Protein AF-A0A3A1UU05-F1 (afdb_monomer_lite)

Structure (mmCIF, N/CA/C/O backbone):
data_AF-A0A3A1UU05-F1
#
_entry.id   AF-A0A3A1UU05-F1
#
loop_
_atom_site.group_PDB
_atom_site.id
_atom_site.type_symbol
_atom_site.label_atom_id
_atom_site.label_alt_id
_atom_site.label_comp_id
_atom_site.label_asym_id
_atom_site.label_entity_id
_atom_site.label_seq_id
_atom_site.pdbx_PDB_ins_code
_atom_site.Cartn_x
_atom_site.Cartn_y
_atom_site.Cartn_z
_atom_site.occupancy
_atom_site.B_iso_or_equiv
_atom_site.auth_seq_id
_atom_site.auth_comp_id
_atom_site.auth_asym_id
_atom_site.auth_atom_id
_atom_site.pdbx_PDB_model_num
ATOM 1 N N . MET A 1 1 ? 20.566 -0.376 -5.789 1.00 67.81 1 MET A N 1
ATOM 2 C CA . MET A 1 1 ? 19.389 -1.273 -5.728 1.00 67.81 1 MET A CA 1
ATOM 3 C C . MET A 1 1 ? 19.147 -1.787 -4.312 1.00 67.81 1 MET A C 1
ATOM 5 O O . MET A 1 1 ? 18.136 -1.429 -3.733 1.00 67.81 1 MET A O 1
ATOM 9 N N . LEU A 1 2 ? 20.096 -2.508 -3.704 1.00 73.44 2 LEU A N 1
ATOM 10 C CA . LEU A 1 2 ? 19.942 -3.079 -2.355 1.00 73.44 2 LEU A CA 1
ATOM 11 C C . LEU A 1 2 ? 19.699 -2.023 -1.256 1.00 73.44 2 LEU A C 1
ATOM 13 O O . LEU A 1 2 ? 18.807 -2.178 -0.430 1.00 73.44 2 LEU A O 1
ATOM 17 N N . LEU A 1 3 ? 20.419 -0.898 -1.321 1.00 77.19 3 LEU A N 1
ATOM 18 C CA . LEU A 1 3 ? 20.253 0.233 -0.399 1.00 77.19 3 LEU A CA 1
ATOM 19 C C . LEU A 1 3 ? 18.870 0.898 -0.519 1.00 77.19 3 LEU A C 1
ATOM 21 O O . LEU A 1 3 ? 18.314 1.350 0.471 1.00 77.19 3 LEU A O 1
ATOM 25 N N . PHE A 1 4 ? 18.290 0.896 -1.724 1.00 73.81 4 PHE A N 1
ATOM 26 C CA . PHE A 1 4 ? 16.957 1.441 -1.984 1.00 73.81 4 PHE A CA 1
ATOM 27 C C . PHE A 1 4 ? 15.867 0.519 -1.424 1.00 73.81 4 PHE A C 1
ATOM 29 O O . PHE A 1 4 ? 14.952 0.991 -0.760 1.00 73.81 4 PHE A O 1
ATOM 36 N N . CYS A 1 5 ? 16.007 -0.801 -1.602 1.00 73.75 5 CYS A N 1
ATOM 37 C CA . CYS A 1 5 ? 15.106 -1.782 -0.991 1.00 73.75 5 CYS A CA 1
ATOM 38 C C . CYS A 1 5 ? 15.125 -1.699 0.542 1.00 73.75 5 CYS A C 1
ATOM 40 O O . CYS A 1 5 ? 14.066 -1.701 1.161 1.00 73.75 5 CYS A O 1
ATOM 42 N N . LEU A 1 6 ? 16.309 -1.567 1.152 1.00 79.25 6 LEU A N 1
ATOM 43 C CA . LEU A 1 6 ? 16.447 -1.366 2.601 1.00 79.25 6 LEU A CA 1
ATOM 44 C C . LEU A 1 6 ? 15.719 -0.105 3.077 1.00 79.25 6 LEU A C 1
ATOM 46 O O . LEU A 1 6 ? 15.013 -0.145 4.079 1.00 79.25 6 LEU A O 1
ATOM 50 N N . LEU A 1 7 ? 15.848 0.996 2.336 1.00 80.56 7 LEU A N 1
ATOM 51 C CA . LEU A 1 7 ? 15.203 2.266 2.667 1.00 80.56 7 LEU A CA 1
ATOM 52 C C . LEU A 1 7 ? 13.670 2.154 2.594 1.00 80.56 7 LEU A C 1
ATOM 54 O O . LEU A 1 7 ? 12.978 2.596 3.509 1.00 80.56 7 LEU A O 1
ATOM 58 N N . VAL A 1 8 ? 13.145 1.489 1.558 1.00 77.50 8 VAL A N 1
ATOM 59 C CA . VAL A 1 8 ? 11.704 1.216 1.398 1.00 77.50 8 VAL A CA 1
ATOM 60 C C . VAL A 1 8 ? 11.171 0.344 2.538 1.00 77.50 8 VAL A C 1
ATOM 62 O O . VAL A 1 8 ? 10.126 0.657 3.107 1.00 77.50 8 VAL A O 1
ATOM 65 N N . VAL A 1 9 ? 11.897 -0.710 2.918 1.00 79.75 9 VAL A N 1
ATOM 66 C CA . VAL A 1 9 ? 11.505 -1.589 4.032 1.00 79.75 9 VAL A CA 1
ATOM 67 C C . VAL A 1 9 ? 11.532 -0.837 5.364 1.00 79.75 9 VAL A C 1
ATOM 69 O O . VAL A 1 9 ? 10.588 -0.960 6.143 1.00 79.75 9 VAL A O 1
ATOM 72 N N . CYS A 1 10 ? 12.552 -0.012 5.616 1.00 81.12 10 CYS A N 1
ATOM 73 C CA . CYS A 1 10 ? 12.623 0.810 6.826 1.00 81.12 10 CYS A CA 1
ATOM 74 C C . CYS A 1 10 ? 11.464 1.814 6.911 1.00 81.12 10 CYS A C 1
ATOM 76 O O . CYS A 1 10 ? 10.846 1.939 7.965 1.00 81.12 10 CYS A O 1
ATOM 78 N N . LEU A 1 11 ? 11.122 2.496 5.814 1.00 79.69 11 LEU A N 1
ATOM 79 C CA . LEU A 1 11 ? 9.989 3.429 5.783 1.00 79.69 11 LEU A CA 1
ATOM 80 C C . LEU A 1 11 ? 8.648 2.717 6.007 1.00 79.69 11 LEU A C 1
ATOM 82 O O . LEU A 1 11 ? 7.816 3.193 6.785 1.00 79.69 11 LEU A O 1
ATOM 86 N N . ALA A 1 12 ? 8.449 1.556 5.380 1.00 77.06 12 ALA A N 1
ATOM 87 C CA . ALA A 1 12 ? 7.263 0.733 5.605 1.00 77.06 12 ALA A CA 1
ATOM 88 C C . ALA A 1 12 ? 7.166 0.270 7.071 1.00 77.06 12 ALA A C 1
ATOM 90 O O . ALA A 1 12 ? 6.100 0.337 7.673 1.00 77.06 12 ALA A O 1
ATOM 91 N N . ALA A 1 13 ? 8.281 -0.130 7.687 1.00 78.06 13 ALA A N 1
ATOM 92 C CA . ALA A 1 13 ? 8.303 -0.540 9.089 1.00 78.06 13 ALA A CA 1
ATOM 93 C C . ALA A 1 13 ? 7.977 0.618 10.049 1.00 78.06 13 ALA A C 1
ATOM 95 O O . ALA A 1 13 ? 7.212 0.431 10.994 1.00 78.06 13 ALA A O 1
ATOM 96 N N . VAL A 1 14 ? 8.514 1.818 9.797 1.00 82.06 14 VAL A N 1
ATOM 97 C CA . VAL A 1 14 ? 8.240 3.007 10.622 1.00 82.06 14 VAL A CA 1
ATOM 98 C C . VAL A 1 14 ? 6.769 3.407 10.526 1.00 8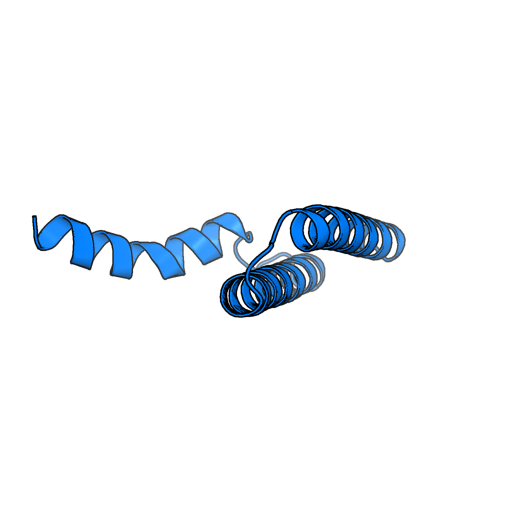2.06 14 VAL A C 1
ATOM 100 O O . VAL A 1 14 ? 6.129 3.620 11.552 1.00 82.06 14 VAL A O 1
ATOM 103 N N . THR A 1 15 ? 6.209 3.462 9.316 1.00 77.75 15 THR A N 1
ATOM 104 C CA . THR A 1 15 ? 4.790 3.813 9.120 1.00 77.75 15 THR A CA 1
ATOM 105 C C . THR A 1 15 ? 3.858 2.813 9.798 1.00 77.75 15 THR A C 1
ATOM 107 O O . THR A 1 15 ? 2.987 3.221 10.562 1.00 77.75 15 THR A O 1
ATOM 110 N N . VAL A 1 16 ? 4.111 1.514 9.632 1.00 77.25 16 VAL A N 1
ATOM 111 C CA . VAL A 1 16 ? 3.356 0.447 10.303 1.00 77.25 16 VAL A CA 1
ATOM 112 C C . VAL A 1 16 ? 3.465 0.530 11.830 1.00 77.25 16 VAL A C 1
ATOM 114 O O . VAL A 1 16 ? 2.465 0.339 12.521 1.00 77.25 16 VAL A O 1
ATOM 117 N N . TYR A 1 17 ? 4.647 0.833 12.376 1.00 78.69 17 TYR A N 1
ATOM 118 C CA . TYR A 1 17 ? 4.844 0.969 13.823 1.00 78.69 17 TYR A CA 1
ATOM 119 C C . TYR A 1 17 ? 4.039 2.138 14.410 1.00 78.69 17 TYR A C 1
ATOM 121 O O . TYR A 1 17 ? 3.384 1.982 15.445 1.00 78.69 17 TYR A O 1
ATOM 129 N N . PHE A 1 18 ? 4.042 3.290 13.733 1.00 76.50 18 PHE A N 1
ATOM 130 C CA . PHE A 1 18 ? 3.257 4.453 14.148 1.00 76.50 18 PHE A CA 1
ATOM 131 C C . PHE A 1 18 ? 1.746 4.209 14.019 1.00 76.50 18 PHE A C 1
ATOM 133 O O . PHE A 1 18 ? 0.999 4.523 14.949 1.00 76.50 18 PHE A O 1
ATOM 140 N N . ASP A 1 19 ? 1.293 3.597 12.921 1.00 69.94 19 ASP A N 1
ATOM 141 C CA . ASP A 1 19 ? -0.129 3.285 12.712 1.00 69.94 19 ASP A CA 1
ATOM 142 C C . ASP A 1 19 ? -0.641 2.253 13.725 1.00 69.94 19 ASP A C 1
ATOM 144 O O . ASP A 1 19 ? -1.735 2.400 14.277 1.00 69.94 19 ASP A O 1
ATOM 148 N N . TYR A 1 20 ? 0.160 1.228 14.034 1.00 68.62 20 TYR A N 1
ATOM 149 C CA . TYR A 1 20 ? -0.210 0.197 15.004 1.00 68.62 20 TYR A CA 1
ATOM 150 C C . TYR A 1 20 ? -0.472 0.778 16.398 1.00 68.62 20 TYR A C 1
ATOM 152 O O . TYR A 1 20 ? -1.394 0.340 17.084 1.00 68.62 20 TYR A O 1
ATOM 160 N N . HIS A 1 21 ? 0.294 1.794 16.807 1.00 68.25 21 HIS A N 1
ATOM 161 C CA . HIS A 1 21 ? 0.086 2.462 18.094 1.00 68.25 21 HIS A CA 1
ATOM 162 C C . HIS A 1 21 ? -1.180 3.336 18.117 1.00 68.25 21 HIS A C 1
ATOM 164 O O . HIS A 1 21 ? -1.781 3.534 19.173 1.00 68.25 21 HIS A O 1
ATOM 170 N N . SER A 1 22 ? -1.612 3.828 16.954 1.00 66.88 22 SER A N 1
ATOM 171 C CA . SER A 1 22 ? -2.833 4.627 16.792 1.00 66.88 22 SER A CA 1
ATOM 172 C C . SER A 1 22 ? -4.107 3.760 16.728 1.00 66.88 22 SER A C 1
ATOM 174 O O . SER A 1 22 ? -5.201 4.179 17.121 1.00 66.88 22 SER A O 1
ATOM 176 N N . LEU A 1 23 ? -3.984 2.504 16.286 1.00 66.38 23 LEU A N 1
ATOM 177 C CA . LEU A 1 23 ? -5.105 1.591 16.057 1.00 66.38 23 LEU A CA 1
ATOM 178 C C . LEU A 1 23 ? -5.542 0.842 17.330 1.00 66.38 23 LEU A C 1
ATOM 180 O O . LEU A 1 23 ? -5.048 -0.233 17.659 1.00 66.38 23 LEU A O 1
ATOM 184 N N . LYS A 1 24 ? -6.582 1.349 18.009 1.00 66.56 24 LYS A N 1
ATOM 185 C CA . LYS A 1 24 ? -7.196 0.680 19.181 1.00 66.56 24 LYS A CA 1
ATOM 186 C C . LYS A 1 24 ? -7.928 -0.632 18.860 1.00 66.56 24 LYS A C 1
ATOM 188 O O . LYS A 1 24 ? -8.184 -1.424 19.765 1.00 66.56 24 LYS A O 1
ATOM 193 N N . ASN A 1 25 ? -8.309 -0.866 17.601 1.00 75.94 25 ASN A N 1
ATOM 194 C CA . ASN A 1 25 ? -9.170 -1.987 17.220 1.00 75.94 25 ASN A CA 1
ATOM 195 C C . ASN A 1 25 ? -8.413 -3.035 16.386 1.00 75.94 25 ASN A C 1
ATOM 197 O O . ASN A 1 25 ? -8.050 -2.789 15.235 1.00 75.94 25 ASN A O 1
ATOM 201 N N . LYS A 1 26 ? -8.224 -4.236 16.953 1.00 72.56 26 LYS A N 1
ATOM 202 C CA . LYS A 1 26 ? -7.429 -5.329 16.356 1.00 72.56 26 LYS A CA 1
ATOM 203 C C . LYS A 1 26 ? -7.923 -5.751 14.969 1.00 72.56 26 LYS A C 1
ATOM 205 O O . LYS A 1 26 ? -7.120 -6.113 14.118 1.00 72.56 26 LYS A O 1
ATOM 210 N N . ARG A 1 27 ? -9.235 -5.675 14.719 1.00 70.38 27 ARG A N 1
ATOM 211 C CA . ARG A 1 27 ? -9.827 -6.031 13.417 1.00 70.38 27 ARG A CA 1
ATOM 212 C C . ARG A 1 27 ? -9.410 -5.058 12.309 1.00 70.38 27 ARG A C 1
ATOM 214 O O . ARG A 1 27 ? -9.147 -5.482 11.191 1.00 70.38 27 ARG A O 1
ATOM 221 N N . VAL A 1 28 ? -9.307 -3.772 12.647 1.00 70.50 28 VAL A N 1
ATOM 222 C CA . VAL A 1 28 ? -8.858 -2.715 11.727 1.00 70.50 28 VAL A CA 1
ATOM 223 C C . VAL A 1 28 ? -7.347 -2.807 11.519 1.00 70.50 28 VAL A C 1
ATOM 225 O O . VAL A 1 28 ? -6.887 -2.684 10.390 1.00 70.50 28 VAL A O 1
ATOM 228 N N . ALA A 1 29 ? -6.588 -3.136 12.570 1.00 69.31 29 ALA A N 1
ATOM 229 C CA . ALA A 1 29 ? -5.147 -3.358 12.469 1.00 69.31 29 ALA A CA 1
ATOM 230 C C . ALA A 1 29 ? -4.788 -4.479 11.482 1.00 69.31 29 ALA A C 1
ATOM 232 O O . ALA A 1 29 ? -3.888 -4.303 10.668 1.00 69.31 29 ALA A O 1
ATOM 233 N N . VAL A 1 30 ? -5.518 -5.601 11.492 1.00 72.81 30 VAL A N 1
ATOM 234 C CA . VAL A 1 30 ? -5.284 -6.707 10.543 1.00 72.81 30 VAL A CA 1
ATOM 235 C C . VAL A 1 30 ? -5.558 -6.282 9.097 1.00 72.81 30 VAL A C 1
ATOM 237 O O . VAL A 1 30 ? -4.753 -6.577 8.214 1.00 72.81 30 VAL A O 1
ATOM 240 N N . ALA A 1 31 ? -6.649 -5.551 8.847 1.00 71.00 31 ALA A N 1
ATOM 241 C CA . ALA A 1 31 ? -6.948 -5.027 7.514 1.00 71.00 31 ALA A CA 1
ATOM 242 C C . ALA A 1 31 ? -5.855 -4.051 7.035 1.00 71.00 31 ALA A C 1
ATOM 244 O O . ALA A 1 31 ? -5.362 -4.184 5.914 1.00 71.00 31 ALA A O 1
ATOM 245 N N . TYR A 1 32 ? -5.397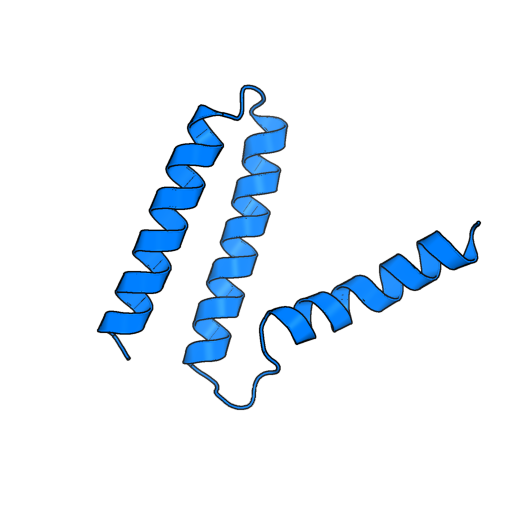 -3.150 7.906 1.00 75.75 32 TYR A N 1
ATOM 246 C CA . TYR A 1 32 ? -4.296 -2.229 7.612 1.00 75.75 32 TYR A CA 1
ATOM 247 C C . TYR A 1 32 ? -2.983 -2.957 7.311 1.00 75.75 32 TYR A C 1
ATOM 249 O O . TYR A 1 32 ? -2.350 -2.690 6.291 1.00 75.75 32 TYR A O 1
ATOM 257 N N . PHE A 1 33 ? -2.596 -3.931 8.138 1.00 76.00 33 PHE A N 1
ATOM 258 C CA . PHE A 1 33 ? -1.397 -4.740 7.900 1.00 76.00 33 PHE A CA 1
ATOM 259 C C . PHE A 1 33 ? -1.461 -5.487 6.565 1.00 76.00 33 PHE A C 1
ATOM 261 O O . PHE A 1 33 ? -0.456 -5.563 5.8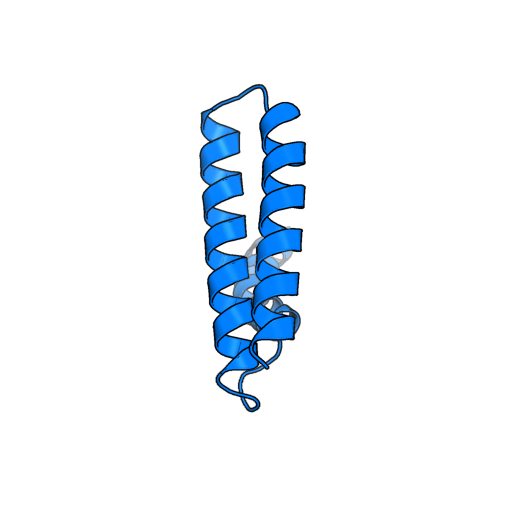59 1.00 76.00 33 PHE A O 1
ATOM 268 N N . SER A 1 34 ? -2.638 -6.001 6.190 1.00 76.25 34 SER A N 1
ATOM 269 C CA . SER A 1 34 ? -2.816 -6.664 4.895 1.00 76.25 34 SER A CA 1
ATOM 270 C C . SER A 1 34 ? -2.622 -5.699 3.718 1.00 76.25 34 SER A C 1
ATOM 272 O O . SER A 1 34 ? -1.962 -6.058 2.744 1.00 76.25 34 SER A O 1
ATOM 274 N N . MET A 1 35 ? -3.090 -4.450 3.835 1.00 77.75 35 MET A N 1
ATOM 275 C CA . MET A 1 35 ? -2.869 -3.414 2.820 1.00 77.75 35 MET A CA 1
ATOM 276 C C . MET A 1 35 ? -1.392 -3.023 2.705 1.00 77.75 35 MET A C 1
ATOM 278 O O . MET A 1 35 ? -0.870 -2.961 1.591 1.00 77.75 35 MET A O 1
ATOM 282 N N . TYR A 1 36 ? -0.696 -2.825 3.829 1.00 79.69 36 TYR A N 1
ATOM 283 C CA . TYR A 1 36 ? 0.746 -2.548 3.821 1.00 79.69 36 TYR A CA 1
ATOM 284 C C . TYR A 1 36 ? 1.551 -3.707 3.228 1.00 79.69 36 TYR A C 1
ATOM 286 O O . TYR A 1 36 ? 2.474 -3.473 2.450 1.00 79.69 36 TYR A O 1
ATOM 294 N N . GLY A 1 37 ? 1.183 -4.953 3.540 1.00 79.94 37 GLY A N 1
ATOM 295 C CA . GLY A 1 37 ? 1.816 -6.139 2.965 1.00 79.94 37 GLY A CA 1
ATOM 296 C C . GLY A 1 37 ? 1.683 -6.185 1.442 1.00 79.94 37 GLY A C 1
ATOM 297 O O . GLY A 1 37 ? 2.681 -6.352 0.743 1.00 79.94 37 GLY A O 1
ATOM 298 N N . ILE A 1 38 ? 0.474 -5.962 0.919 1.00 80.75 38 ILE A N 1
ATOM 299 C CA . ILE A 1 38 ? 0.225 -5.908 -0.530 1.00 80.75 38 ILE A CA 1
ATOM 300 C C . ILE A 1 38 ? 1.020 -4.762 -1.172 1.00 80.75 38 ILE A C 1
ATOM 302 O O . ILE A 1 38 ? 1.680 -4.965 -2.192 1.00 80.75 38 ILE A O 1
ATOM 306 N N . GLY A 1 39 ? 1.022 -3.578 -0.553 1.00 75.75 39 GLY A N 1
ATOM 307 C CA . GLY A 1 39 ? 1.781 -2.423 -1.036 1.00 75.75 39 GLY A CA 1
ATOM 308 C C . GLY A 1 39 ? 3.290 -2.675 -1.085 1.00 75.75 39 GLY A C 1
ATOM 309 O O . GLY A 1 39 ? 3.945 -2.310 -2.060 1.00 75.75 39 GLY A O 1
ATOM 310 N N . LEU A 1 40 ? 3.839 -3.359 -0.080 1.00 78.56 40 LEU A N 1
ATOM 311 C CA . LEU A 1 40 ? 5.256 -3.715 -0.016 1.00 78.56 40 LEU A CA 1
ATOM 312 C C . LEU A 1 40 ? 5.630 -4.730 -1.104 1.00 78.56 40 LEU A C 1
ATOM 314 O O . LEU A 1 40 ? 6.654 -4.566 -1.766 1.00 78.56 40 LEU A O 1
ATOM 318 N N . VAL A 1 41 ? 4.782 -5.734 -1.346 1.00 81.62 41 VAL A N 1
ATOM 319 C CA . VAL A 1 41 ? 4.977 -6.702 -2.439 1.00 81.62 41 VAL A CA 1
ATOM 320 C C . VAL A 1 41 ? 4.971 -6.000 -3.798 1.00 81.62 41 VAL A C 1
ATOM 322 O O . VAL A 1 41 ? 5.866 -6.238 -4.608 1.00 81.62 41 VAL A O 1
ATOM 325 N N . ILE A 1 42 ? 4.018 -5.093 -4.035 1.00 76.94 42 ILE A N 1
ATOM 326 C CA . ILE A 1 42 ? 3.953 -4.309 -5.278 1.00 76.94 42 ILE A CA 1
ATOM 327 C C . ILE A 1 42 ? 5.201 -3.430 -5.427 1.00 76.94 42 ILE A C 1
ATOM 329 O O . ILE A 1 42 ? 5.808 -3.416 -6.494 1.00 76.94 42 ILE A O 1
ATOM 333 N N . ALA A 1 43 ? 5.636 -2.753 -4.362 1.00 75.69 43 ALA A N 1
ATOM 334 C CA . ALA A 1 43 ? 6.833 -1.915 -4.391 1.00 75.69 43 ALA A CA 1
ATOM 335 C C . ALA A 1 43 ? 8.102 -2.717 -4.732 1.00 75.69 43 ALA A C 1
ATOM 337 O O . ALA A 1 43 ? 8.916 -2.268 -5.539 1.00 75.69 43 ALA A O 1
ATOM 338 N N . ILE A 1 44 ? 8.261 -3.918 -4.165 1.00 77.81 44 ILE A N 1
ATOM 339 C CA . ILE A 1 44 ? 9.386 -4.807 -4.486 1.00 77.81 44 ILE A CA 1
ATOM 340 C C . ILE A 1 44 ? 9.311 -5.279 -5.944 1.00 77.81 44 ILE A C 1
ATOM 342 O O . ILE A 1 44 ? 10.325 -5.247 -6.646 1.00 77.81 44 ILE A O 1
ATOM 346 N N . LEU A 1 45 ? 8.127 -5.676 -6.421 1.00 77.12 45 LEU A N 1
ATOM 347 C CA . LEU A 1 45 ? 7.924 -6.093 -7.811 1.00 77.12 45 LEU A CA 1
ATOM 348 C C . LEU A 1 45 ? 8.247 -4.966 -8.800 1.00 77.12 45 LEU A C 1
ATOM 350 O O . LEU A 1 45 ? 8.931 -5.218 -9.789 1.00 77.12 45 LEU A O 1
ATOM 354 N N . SER A 1 46 ? 7.849 -3.726 -8.505 1.00 69.75 46 SER A N 1
ATOM 355 C CA . SER A 1 46 ? 8.186 -2.555 -9.325 1.00 69.75 46 SER A CA 1
ATOM 356 C C . SER A 1 46 ? 9.690 -2.253 -9.369 1.00 69.75 46 SER A C 1
ATOM 358 O O . SER A 1 46 ? 10.169 -1.678 -10.342 1.00 69.75 46 SER A O 1
ATOM 360 N N . ILE A 1 47 ? 10.457 -2.626 -8.337 1.00 74.12 47 ILE A N 1
ATOM 361 C CA . ILE A 1 47 ? 11.925 -2.482 -8.345 1.00 74.12 47 ILE A CA 1
ATOM 362 C C . ILE A 1 47 ? 12.582 -3.602 -9.163 1.00 74.12 47 ILE A C 1
ATOM 364 O O . ILE A 1 47 ? 13.568 -3.353 -9.856 1.00 74.12 47 ILE A O 1
ATOM 368 N N . LEU A 1 48 ? 12.057 -4.828 -9.075 1.00 75.62 48 LEU A N 1
ATOM 369 C CA . LEU A 1 48 ? 12.579 -5.993 -9.796 1.00 75.62 48 LEU A CA 1
ATOM 370 C C . LEU A 1 48 ? 12.271 -5.950 -11.294 1.00 75.62 48 LEU A C 1
ATOM 372 O O . LEU A 1 48 ? 13.075 -6.441 -12.083 1.00 75.62 48 LEU A O 1
ATOM 376 N N . ASN A 1 49 ? 11.135 -5.373 -11.687 1.00 72.25 49 ASN A N 1
ATOM 377 C CA . ASN A 1 49 ? 10.703 -5.323 -13.076 1.00 72.25 49 ASN A CA 1
ATOM 378 C C . ASN A 1 49 ? 10.308 -3.893 -13.459 1.00 72.25 49 ASN A C 1
ATOM 380 O O . ASN A 1 49 ? 9.256 -3.394 -13.063 1.00 72.25 49 ASN A O 1
ATOM 384 N N . ARG A 1 50 ? 11.170 -3.229 -14.235 1.00 66.31 50 ARG A N 1
ATOM 385 C CA . ARG A 1 50 ? 11.030 -1.806 -14.587 1.00 66.31 50 ARG A CA 1
ATOM 386 C C . ARG A 1 50 ? 9.899 -1.524 -15.582 1.00 66.31 50 ARG A C 1
ATOM 388 O O . ARG A 1 50 ? 9.459 -0.384 -15.663 1.00 66.31 50 ARG A O 1
ATOM 395 N N . ASP A 1 51 ? 9.441 -2.556 -16.291 1.00 70.94 51 ASP A N 1
ATOM 396 C CA . ASP A 1 51 ? 8.331 -2.490 -17.251 1.00 70.94 51 ASP A CA 1
ATOM 397 C C . ASP A 1 51 ? 6.957 -2.699 -16.595 1.00 70.94 51 ASP A C 1
ATOM 399 O O . ASP A 1 51 ? 5.926 -2.581 -17.259 1.00 70.94 51 ASP A O 1
ATOM 403 N N . LEU A 1 52 ? 6.908 -3.013 -15.292 1.00 66.56 52 LEU A N 1
ATOM 404 C CA . LEU A 1 52 ? 5.634 -3.081 -14.583 1.00 66.56 52 LEU A CA 1
ATOM 405 C C . LEU A 1 52 ? 5.061 -1.666 -14.413 1.00 66.56 52 LEU A C 1
ATOM 407 O O . LEU A 1 52 ? 5.789 -0.759 -13.996 1.00 66.56 52 LEU A O 1
ATOM 411 N N . PRO A 1 53 ? 3.753 -1.475 -14.674 1.00 66.94 53 PRO A N 1
ATOM 412 C CA . PRO A 1 53 ? 3.090 -0.213 -14.392 1.00 66.94 53 PRO A CA 1
ATOM 413 C C . PRO A 1 53 ? 3.295 0.147 -12.920 1.00 66.94 53 PRO A C 1
ATOM 415 O O . PRO A 1 53 ? 3.249 -0.713 -12.035 1.00 66.94 53 PRO A O 1
ATOM 418 N N . GLY A 1 54 ? 3.570 1.426 -12.664 1.00 69.00 54 GLY A N 1
ATOM 419 C CA . GLY A 1 54 ? 3.909 1.896 -11.325 1.00 69.00 54 GLY A CA 1
ATOM 420 C C . GLY A 1 54 ? 2.807 1.560 -10.308 1.00 69.00 54 GLY A C 1
ATOM 421 O O . GLY A 1 54 ? 1.649 1.381 -10.693 1.00 69.00 54 GLY A O 1
ATOM 422 N N . PRO A 1 55 ? 3.109 1.536 -8.999 1.00 67.56 55 PRO A N 1
ATOM 423 C CA . PRO A 1 55 ? 2.149 1.134 -7.964 1.00 67.56 55 PRO A CA 1
ATOM 424 C C . PRO A 1 55 ? 0.813 1.887 -8.053 1.00 67.56 55 PRO A C 1
ATOM 426 O O . PRO A 1 55 ? -0.254 1.306 -7.892 1.00 67.56 55 PRO A O 1
ATOM 429 N N . ILE A 1 56 ? 0.873 3.178 -8.396 1.00 70.25 56 ILE A N 1
ATOM 430 C CA . ILE A 1 56 ? -0.292 4.049 -8.592 1.00 70.25 56 ILE A CA 1
ATOM 431 C C . ILE A 1 56 ? -1.142 3.596 -9.788 1.00 70.25 56 ILE A C 1
ATOM 433 O O . ILE A 1 56 ? -2.364 3.575 -9.690 1.00 70.25 56 ILE A O 1
ATOM 437 N N . GLN A 1 57 ? -0.517 3.200 -10.900 1.00 72.44 57 GLN A N 1
ATOM 438 C CA . GLN A 1 57 ? -1.222 2.705 -12.089 1.00 72.44 57 GLN A CA 1
ATOM 439 C C . GLN A 1 57 ? -1.890 1.356 -11.815 1.00 72.44 57 GLN A C 1
ATOM 441 O O . GLN A 1 57 ? -3.006 1.123 -12.272 1.00 72.44 57 GLN A O 1
ATOM 446 N N . LEU A 1 58 ? -1.246 0.494 -11.024 1.00 73.06 58 LEU A N 1
ATOM 447 C CA . LEU A 1 58 ? -1.807 -0.794 -10.622 1.00 73.06 58 LEU A CA 1
ATOM 448 C C . LEU A 1 58 ? -3.026 -0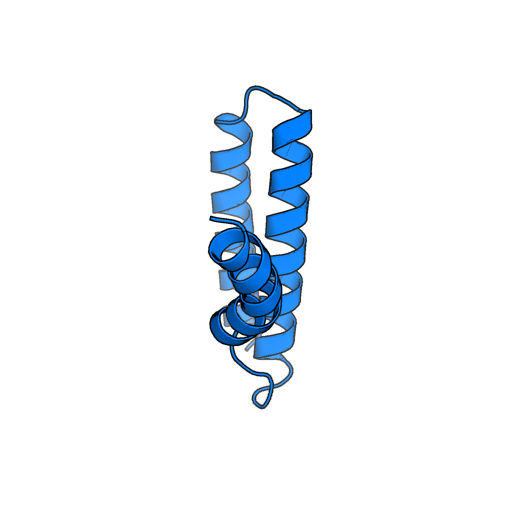.613 -9.702 1.00 73.06 58 LEU A C 1
ATOM 450 O O . LEU A 1 58 ? -4.053 -1.258 -9.903 1.00 73.06 58 LEU A O 1
ATOM 454 N N . ILE A 1 59 ? -2.943 0.319 -8.746 1.00 74.81 59 ILE A N 1
ATOM 455 C CA . ILE A 1 59 ? -4.079 0.702 -7.897 1.00 74.81 59 ILE A CA 1
ATOM 456 C C . ILE A 1 59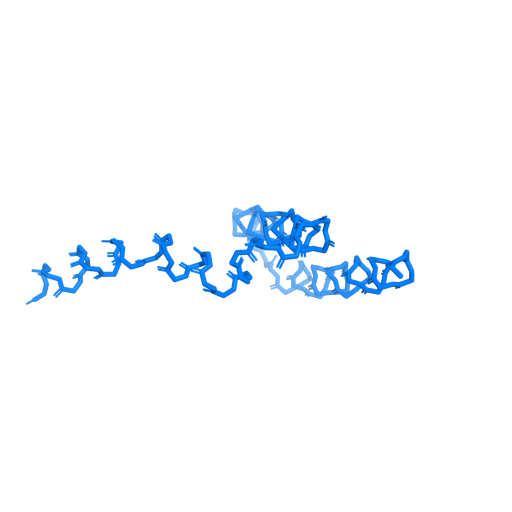 ? -5.217 1.261 -8.754 1.00 74.81 59 ILE A C 1
ATOM 458 O O . ILE A 1 59 ? -6.356 0.845 -8.567 1.00 74.81 59 ILE A O 1
ATOM 462 N N . HIS A 1 60 ? -4.924 2.145 -9.712 1.00 75.12 60 HIS A N 1
ATOM 463 C CA . HIS A 1 60 ? -5.936 2.689 -10.621 1.00 75.12 60 HIS A CA 1
ATOM 464 C C . HIS A 1 60 ? -6.630 1.575 -11.408 1.00 75.12 60 HIS A C 1
ATOM 466 O O . HIS A 1 60 ? -7.852 1.505 -11.427 1.00 75.12 60 HIS A O 1
ATOM 472 N N . TYR A 1 61 ? -5.862 0.639 -11.965 1.00 79.56 61 TYR A N 1
ATOM 473 C CA . TYR A 1 61 ? -6.406 -0.500 -12.701 1.00 79.56 61 TYR A CA 1
ATOM 474 C C . TYR A 1 61 ? -7.307 -1.393 -11.833 1.00 79.56 61 TYR A C 1
ATOM 476 O O . TYR A 1 61 ? -8.356 -1.849 -12.284 1.00 79.56 61 TYR A O 1
ATOM 484 N N . MET A 1 62 ? -6.926 -1.628 -10.573 1.00 76.00 62 MET A N 1
ATOM 485 C CA . MET A 1 62 ? -7.725 -2.423 -9.635 1.00 76.00 62 MET A CA 1
ATOM 486 C C . MET A 1 62 ? -8.963 -1.676 -9.119 1.00 76.00 62 MET A C 1
ATOM 488 O O . MET A 1 62 ? -9.996 -2.301 -8.877 1.00 76.00 62 MET A O 1
ATOM 492 N N . MET A 1 63 ? -8.871 -0.358 -8.927 1.00 80.44 63 MET A N 1
ATOM 493 C CA . MET A 1 63 ? -9.937 0.463 -8.343 1.00 80.44 63 MET A CA 1
ATOM 494 C C . MET A 1 63 ? -10.935 0.979 -9.378 1.00 80.44 63 MET A C 1
ATOM 496 O O . MET A 1 63 ? -12.115 1.075 -9.056 1.00 80.44 63 MET A O 1
ATOM 500 N N . ASP A 1 64 ? -10.522 1.242 -10.617 1.00 81.81 64 ASP A N 1
ATOM 501 C CA . ASP A 1 64 ? -11.390 1.696 -11.712 1.00 81.81 64 ASP A CA 1
ATOM 502 C C . ASP A 1 64 ? -12.682 0.874 -11.881 1.00 81.81 64 ASP A C 1
ATOM 504 O O . ASP A 1 64 ? -13.753 1.481 -11.995 1.00 81.81 64 ASP A O 1
ATOM 508 N N . PRO A 1 65 ? -12.665 -0.477 -11.888 1.00 81.62 65 PRO A N 1
ATOM 509 C CA . PRO A 1 65 ? -13.901 -1.249 -11.995 1.00 81.62 65 PRO A CA 1
ATOM 510 C C . PRO A 1 65 ? -14.802 -1.080 -10.766 1.00 81.62 65 PRO A C 1
ATOM 512 O O . PRO A 1 65 ? -16.021 -0.999 -10.911 1.00 81.62 65 PRO A O 1
ATOM 515 N N . ILE A 1 66 ? -14.224 -0.972 -9.567 1.00 79.69 66 ILE A N 1
ATOM 516 C CA . ILE A 1 66 ? -14.973 -0.796 -8.315 1.00 79.69 66 ILE A CA 1
ATOM 517 C C . ILE A 1 66 ? -15.609 0.594 -8.277 1.00 79.69 66 ILE A C 1
ATOM 519 O O . ILE A 1 66 ? -16.805 0.720 -8.022 1.00 79.69 66 ILE A O 1
ATOM 523 N N . VAL A 1 67 ? -14.837 1.630 -8.606 1.00 79.31 67 VAL A N 1
ATOM 524 C CA . VAL A 1 67 ? -15.300 3.018 -8.702 1.00 79.31 67 VAL A CA 1
ATOM 525 C C . VAL A 1 67 ? -16.415 3.127 -9.741 1.00 79.31 67 VAL A C 1
ATOM 527 O O . VAL A 1 67 ? -17.456 3.712 -9.447 1.00 79.31 67 VAL A O 1
ATOM 530 N N . LYS A 1 68 ? -16.274 2.494 -10.914 1.00 80.44 68 LYS A N 1
ATOM 531 C CA . LYS A 1 68 ? -17.346 2.451 -11.922 1.00 80.44 68 LYS A CA 1
ATOM 532 C C . LYS A 1 68 ? -18.626 1.814 -11.395 1.00 80.44 68 LYS A C 1
ATOM 534 O O . LYS A 1 68 ? -19.695 2.314 -11.711 1.00 80.44 68 LYS A O 1
ATOM 539 N N . ILE A 1 69 ? -18.552 0.734 -10.621 1.00 81.56 69 ILE A N 1
ATOM 540 C CA . ILE A 1 69 ? -19.749 0.087 -10.062 1.00 81.56 69 ILE A CA 1
ATOM 541 C C . ILE A 1 69 ? -20.408 0.986 -9.008 1.00 81.56 69 ILE A C 1
ATOM 543 O O . ILE A 1 69 ? -21.623 1.175 -9.041 1.00 81.56 69 ILE A O 1
ATOM 547 N N . VAL A 1 70 ? -19.617 1.579 -8.113 1.00 78.38 70 VAL A N 1
ATOM 548 C CA . VAL A 1 70 ? -20.119 2.443 -7.034 1.00 78.38 70 VAL A CA 1
ATOM 549 C C . VAL A 1 70 ? -20.767 3.712 -7.594 1.00 78.38 70 VAL A C 1
ATOM 551 O O . VAL A 1 70 ? -21.897 4.021 -7.234 1.00 78.38 70 VAL A O 1
ATOM 554 N N . PHE A 1 71 ? -20.105 4.406 -8.523 1.00 74.75 71 PHE A N 1
ATOM 555 C CA . PHE A 1 71 ? -20.617 5.654 -9.101 1.00 74.75 71 PHE A CA 1
ATOM 556 C C . PHE A 1 71 ? -21.654 5.461 -10.213 1.00 74.75 71 PHE A C 1
ATOM 558 O O . PHE A 1 71 ? -22.336 6.415 -10.554 1.00 74.75 71 PHE A O 1
ATOM 565 N N . LYS A 1 72 ? -21.800 4.256 -10.780 1.0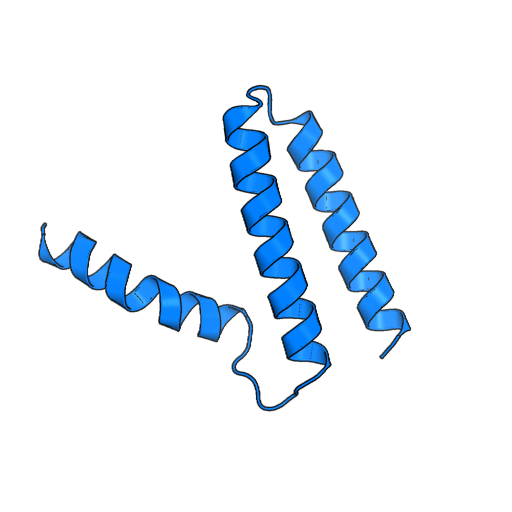0 61.66 72 LYS A N 1
ATOM 566 C CA . LYS A 1 72 ? -22.909 3.932 -11.698 1.00 61.66 72 LYS A CA 1
ATOM 567 C C . LYS A 1 72 ? -24.205 3.578 -10.956 1.00 61.66 72 LYS A C 1
ATOM 569 O O . LYS A 1 72 ? -25.259 3.517 -11.578 1.00 61.66 72 LYS A O 1
ATOM 574 N N . THR A 1 73 ? -24.113 3.293 -9.658 1.00 54.22 73 THR A N 1
ATOM 575 C CA . THR A 1 73 ? -25.256 2.917 -8.807 1.00 54.22 73 THR A CA 1
ATOM 576 C C . THR A 1 73 ? -25.884 4.130 -8.097 1.00 54.22 73 THR A C 1
ATOM 578 O O . THR A 1 73 ? -26.966 4.000 -7.529 1.00 54.22 73 THR A O 1
ATOM 581 N N . ILE A 1 74 ? -25.233 5.298 -8.146 1.00 49.78 74 ILE A N 1
ATOM 582 C CA . ILE A 1 74 ? -25.751 6.601 -7.686 1.00 49.78 74 ILE A CA 1
ATOM 583 C C . ILE A 1 74 ? -26.318 7.345 -8.894 1.00 49.78 74 ILE A C 1
ATOM 585 O O . ILE A 1 74 ? -27.408 7.938 -8.752 1.00 49.78 74 ILE A O 1
#

Radius of gyration: 15.28 Å; chains: 1; bounding box: 46×13×36 Å

pLDDT: mean 74.24, std 6.08, range [49.78, 82.06]

Secondary structure (DSSP, 8-state):
-HHHHHHHHHHHHHHHHHHHHH---HHHHHHHHHHHHHHHHHHHHHHH-TTSPPHHHHHHHHHHHHHHHHHH--

Foldseek 3Di:
DVVVLVVLVVVLVVVLVVVVVVDPDVVVNVVVVVVSVVLNVLVVVCVVDVPDDHPVVVCCVVCVVVCCVVVVVD

Organism: NCBI:txid393251

Sequence (74 aa):
MLLFCLLVVCLAAVTVYFDYHSLKNKRVAVAYFSMYGIGLVIAILSILNRDLPGPIQLIHYMMDPIVKIVFKTI